Protein AF-A0A7S1TBG1-F1 (afdb_monomer_lite)

pLDDT: mean 79.97, std 15.37, range [26.17, 93.19]

Foldseek 3Di:
DPPDPCVVQWDAPDLFKTQHQADDVNPDGNPLSVVLVVQVVVCVVCCVPACPDDNVVSVVSNVSRIDTFWFWEAEPVRHGDWFKKWKAFADDQVPDPDPGDRGDDTDIDTPGDGHDPRMFIDGPDPQWDWPDPGRGDYIYTYGDPPDDPDPPPD

Secondary structure (DSSP, 8-state):
----TTGGG-EEEETTEEE-SEETTTTEE-HHHHHHHHHHHHHHHTTTTTTTTT-GGGGGGGGGGEEE-EEEEE-TTS-B---EEEEEEE---TT--SS--SEEEEEEEESSEEPPTTEEEEESSTTEEESSSS--EEEEEEE-TTPPPPP---

Structure (mmCIF, N/CA/C/O backbone):
data_AF-A0A7S1TBG1-F1
#
_entry.id   AF-A0A7S1TBG1-F1
#
loop_
_atom_site.group_PDB
_atom_site.id
_atom_site.type_symbol
_atom_site.label_atom_id
_atom_site.label_alt_id
_atom_site.label_comp_id
_atom_site.label_asym_id
_atom_site.label_entity_id
_atom_site.label_seq_id
_atom_site.pdbx_PDB_ins_code
_atom_site.Cartn_x
_atom_site.Cartn_y
_atom_site.Cartn_z
_atom_site.occupancy
_atom_site.B_iso_or_equiv
_atom_site.auth_seq_id
_atom_site.auth_comp_id
_atom_site.auth_asym_id
_atom_site.auth_atom_id
_atom_site.pdbx_PDB_model_num
ATOM 1 N N . VAL A 1 1 ? 14.443 8.533 20.717 1.00 33.00 1 VAL A N 1
ATOM 2 C CA . VAL A 1 1 ? 13.766 7.239 21.032 1.00 33.00 1 VAL A CA 1
ATOM 3 C C . VAL A 1 1 ? 12.253 7.297 20.801 1.00 33.00 1 VAL A C 1
ATOM 5 O O . VAL A 1 1 ? 11.630 6.255 20.665 1.00 33.00 1 VAL A O 1
ATOM 8 N N . VAL A 1 2 ? 11.661 8.493 20.679 1.00 27.89 2 VAL A N 1
ATOM 9 C CA . VAL A 1 2 ? 10.312 8.712 20.129 1.00 27.89 2 VAL A CA 1
ATOM 10 C C . VAL A 1 2 ? 10.496 9.393 18.775 1.00 27.89 2 VAL A C 1
ATOM 12 O O . VAL A 1 2 ? 10.261 10.586 18.630 1.00 27.89 2 VAL A O 1
ATOM 15 N N . ASP A 1 3 ? 11.046 8.671 17.803 1.00 26.17 3 ASP A N 1
ATOM 16 C CA . ASP A 1 3 ? 11.381 9.263 16.511 1.00 26.17 3 ASP A CA 1
ATOM 17 C C . ASP A 1 3 ? 10.321 8.863 15.484 1.00 26.17 3 ASP A C 1
ATOM 19 O O . ASP A 1 3 ? 10.237 7.715 15.055 1.00 26.17 3 ASP A O 1
ATOM 23 N N . SER A 1 4 ? 9.524 9.866 15.109 1.00 29.17 4 SER A N 1
ATOM 24 C CA . SER A 1 4 ? 8.462 9.941 14.095 1.00 29.17 4 SER A CA 1
ATOM 25 C C . SER A 1 4 ? 7.028 9.514 14.505 1.00 29.17 4 SER A C 1
ATOM 27 O O . SER A 1 4 ? 6.738 8.325 14.648 1.00 29.17 4 SER A O 1
ATOM 29 N N . PRO A 1 5 ? 6.063 10.464 14.577 1.00 31.14 5 PRO A N 1
ATOM 30 C CA . PRO A 1 5 ? 4.640 10.169 14.821 1.00 31.14 5 PRO A CA 1
ATOM 31 C C . PRO A 1 5 ? 3.977 9.356 13.690 1.00 31.14 5 PRO A C 1
ATOM 33 O O . PRO A 1 5 ? 2.848 8.894 13.827 1.00 31.14 5 PRO A O 1
ATOM 36 N N . LEU A 1 6 ? 4.684 9.136 12.577 1.00 37.25 6 LEU A N 1
ATOM 37 C CA . LEU A 1 6 ? 4.202 8.384 11.419 1.00 37.25 6 LEU A CA 1
ATOM 38 C C . LEU A 1 6 ? 4.359 6.862 11.553 1.00 37.25 6 LEU A C 1
ATOM 40 O O . LEU A 1 6 ? 3.710 6.137 10.801 1.00 37.25 6 LEU A O 1
ATOM 44 N N . ILE A 1 7 ? 5.155 6.348 12.500 1.00 37.53 7 ILE A N 1
ATOM 45 C CA . ILE A 1 7 ? 5.316 4.890 12.690 1.00 37.53 7 ILE A CA 1
ATOM 46 C C . ILE A 1 7 ? 4.010 4.238 13.169 1.00 37.53 7 ILE A C 1
ATOM 48 O O . ILE A 1 7 ? 3.718 3.104 12.804 1.00 37.53 7 ILE A O 1
ATOM 52 N N . ILE A 1 8 ? 3.167 4.981 13.892 1.00 38.12 8 ILE A N 1
ATOM 53 C CA . ILE A 1 8 ? 1.871 4.488 14.386 1.00 38.12 8 ILE A CA 1
ATOM 54 C C . ILE A 1 8 ? 0.864 4.281 13.235 1.00 38.12 8 ILE A C 1
ATOM 56 O O . ILE A 1 8 ? -0.081 3.512 13.373 1.00 38.12 8 ILE A O 1
ATOM 60 N N . SER A 1 9 ? 1.075 4.914 12.072 1.00 41.00 9 SER A N 1
ATOM 61 C CA . SER A 1 9 ? 0.110 4.873 10.961 1.00 41.00 9 SER A CA 1
ATOM 62 C C . SER A 1 9 ? 0.047 3.549 10.196 1.00 41.00 9 SER A C 1
ATOM 64 O O . SER A 1 9 ? -0.895 3.360 9.435 1.00 41.00 9 SER A O 1
ATOM 66 N N . SER A 1 10 ? 1.022 2.649 10.363 1.00 51.44 10 SER A N 1
ATOM 67 C CA . SER A 1 10 ? 1.047 1.367 9.652 1.00 51.44 10 SER A CA 1
ATOM 68 C C . SER A 1 10 ? 1.338 0.214 10.609 1.00 51.44 10 SER A C 1
ATOM 70 O O . SER A 1 10 ? 2.461 -0.291 10.671 1.00 51.44 10 SER A O 1
ATOM 72 N N . LEU A 1 11 ? 0.326 -0.194 11.373 1.00 53.22 11 LEU A N 1
ATOM 73 C CA . LEU A 1 11 ? 0.384 -1.409 12.181 1.00 53.22 11 LEU A CA 1
ATOM 74 C C . LEU A 1 11 ? 0.097 -2.615 11.264 1.00 53.22 11 LEU A C 1
ATOM 76 O O . LEU A 1 11 ? -1.000 -2.724 10.713 1.00 53.22 11 LEU A O 1
ATOM 80 N N . SER A 1 12 ? 1.062 -3.520 11.071 1.00 54.56 12 SER A N 1
ATOM 81 C CA . SER A 1 12 ? 0.802 -4.804 10.398 1.00 54.56 12 SER A CA 1
ATOM 82 C C . SER A 1 12 ? 0.167 -5.777 11.387 1.00 54.56 12 SER A C 1
ATOM 84 O O . SER A 1 12 ? 0.781 -6.142 12.385 1.00 54.56 12 SER A O 1
ATOM 86 N N . PHE A 1 13 ? -1.073 -6.178 11.115 1.00 46.31 13 PHE A N 1
ATOM 87 C CA . PHE A 1 13 ? -1.855 -7.092 11.958 1.00 46.31 13 PHE A CA 1
ATOM 88 C C . PHE A 1 13 ? -1.498 -8.563 11.706 1.00 46.31 13 PHE A C 1
ATOM 90 O O . PHE A 1 13 ? -1.550 -9.403 12.594 1.00 46.31 13 PHE A O 1
ATOM 97 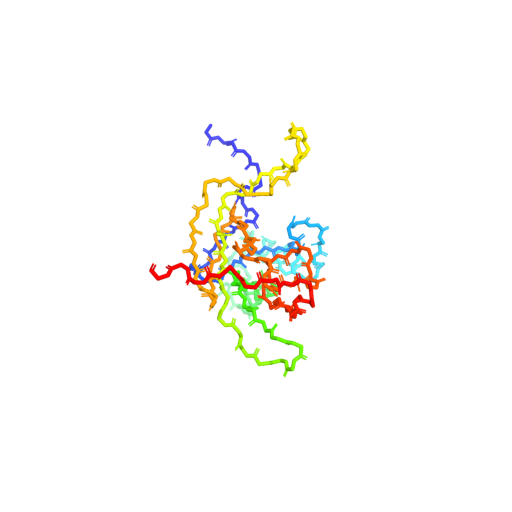N N . SER A 1 14 ? -1.084 -8.850 10.476 1.00 53.62 14 SER A N 1
ATOM 98 C CA . SER A 1 14 ? -0.450 -10.082 10.022 1.00 53.62 14 SER A CA 1
ATOM 99 C C . SER A 1 14 ? 0.632 -9.647 9.035 1.00 53.62 14 SER A C 1
ATOM 101 O O . SER A 1 14 ? 0.474 -8.602 8.405 1.00 53.62 14 SER A O 1
ATOM 103 N N . GLY A 1 15 ? 1.727 -10.391 8.863 1.00 61.78 15 GLY A N 1
ATOM 104 C CA . GLY A 1 15 ? 2.797 -10.006 7.922 1.00 61.78 15 GLY A CA 1
ATOM 105 C C . GLY A 1 15 ? 2.307 -9.726 6.487 1.00 61.78 15 GLY A C 1
ATOM 106 O O . GLY A 1 15 ? 2.998 -9.068 5.722 1.00 61.78 15 GLY A O 1
ATOM 107 N N . LEU A 1 16 ? 1.092 -10.177 6.154 1.00 64.75 16 LEU A N 1
ATOM 108 C CA . LEU A 1 16 ? 0.405 -9.996 4.873 1.00 64.75 16 LEU A CA 1
ATOM 109 C C . LEU A 1 16 ? -0.482 -8.740 4.784 1.00 64.75 16 LEU A C 1
ATOM 111 O O . LEU A 1 16 ? -0.815 -8.295 3.685 1.00 64.75 16 LEU A O 1
ATOM 115 N N . VAL A 1 17 ? -0.933 -8.205 5.921 1.00 78.44 17 VAL A N 1
ATOM 116 C CA . VAL A 1 17 ? -2.059 -7.267 5.985 1.00 78.44 17 VAL A CA 1
ATOM 117 C C . VAL A 1 17 ? -1.749 -6.088 6.903 1.00 78.44 17 VAL A C 1
ATOM 119 O O . VAL A 1 17 ? -1.411 -6.259 8.077 1.00 78.44 17 VAL A O 1
ATOM 122 N N . THR A 1 18 ? -1.919 -4.879 6.371 1.00 78.94 18 THR A N 1
ATOM 123 C CA . THR A 1 18 ? -1.579 -3.624 7.046 1.00 78.94 18 THR A CA 1
ATOM 124 C C . THR A 1 18 ? -2.826 -2.788 7.324 1.00 78.94 18 THR A C 1
ATOM 126 O O . THR A 1 18 ? -3.706 -2.679 6.468 1.00 78.94 18 THR A O 1
ATOM 129 N N . PHE A 1 19 ? -2.869 -2.158 8.500 1.00 79.56 19 PHE A N 1
ATOM 130 C CA . PHE A 1 19 ? -3.795 -1.071 8.810 1.00 79.56 19 PHE A CA 1
ATOM 131 C C . PHE A 1 19 ? -3.214 0.251 8.362 1.00 79.56 19 PHE A C 1
ATOM 133 O O . PHE A 1 19 ? -2.233 0.702 8.946 1.00 79.56 19 PHE A O 1
ATOM 140 N N . ASP A 1 20 ? -3.792 0.860 7.334 1.00 82.44 20 ASP A N 1
ATOM 141 C CA . ASP A 1 20 ? -3.313 2.146 6.836 1.00 82.44 20 ASP A CA 1
ATOM 142 C C . ASP A 1 20 ? -4.438 2.842 6.044 1.00 82.44 20 ASP A C 1
ATOM 144 O O . ASP A 1 20 ? -4.918 2.281 5.054 1.00 82.44 20 ASP A O 1
ATOM 148 N N . PRO A 1 21 ? -4.900 4.034 6.477 1.00 85.00 21 PRO A N 1
ATOM 149 C CA . PRO A 1 21 ? -5.970 4.766 5.805 1.00 85.00 21 PRO A CA 1
ATOM 150 C C . PRO A 1 21 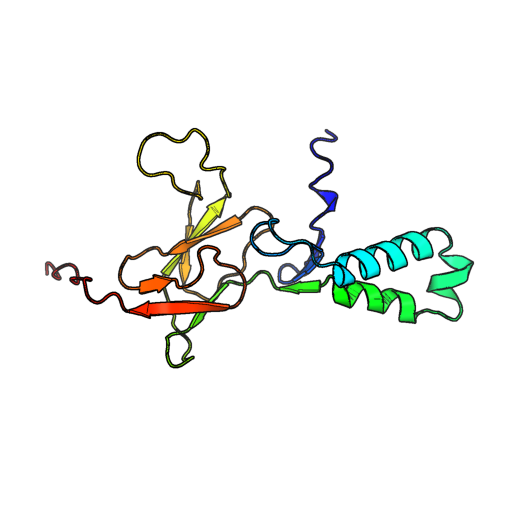? -5.501 5.458 4.519 1.00 85.00 21 PRO A C 1
ATOM 152 O O . PRO A 1 21 ? -6.319 6.058 3.825 1.00 85.00 21 PRO A O 1
ATOM 155 N N . PHE A 1 22 ? -4.208 5.405 4.195 1.00 83.50 22 PHE A N 1
ATOM 156 C CA . PHE A 1 22 ? -3.659 5.993 2.986 1.00 83.50 22 PHE A CA 1
ATOM 157 C C . PHE A 1 22 ? -3.420 4.962 1.877 1.00 83.50 22 PHE A C 1
ATOM 159 O O . PHE A 1 22 ? -3.082 3.798 2.110 1.00 83.50 22 PHE A O 1
ATOM 166 N N . HIS A 1 23 ? -3.558 5.423 0.641 1.00 80.62 23 HIS A N 1
ATOM 167 C CA . HIS A 1 23 ? -3.398 4.666 -0.591 1.00 80.62 23 HIS A CA 1
ATOM 168 C C . HIS A 1 23 ? -2.390 5.350 -1.525 1.00 80.62 23 HIS A C 1
ATOM 170 O O . HIS A 1 23 ? -2.161 6.557 -1.410 1.00 80.62 23 HIS A O 1
ATOM 176 N N . SER A 1 24 ? -1.794 4.571 -2.433 1.00 76.56 24 SER A N 1
ATOM 177 C CA . SER A 1 24 ? -0.831 5.034 -3.437 1.00 76.56 24 SER A CA 1
ATOM 178 C C . SER A 1 24 ? 0.334 5.791 -2.807 1.00 76.56 24 SER A C 1
ATOM 180 O O . SER A 1 24 ? 0.428 7.010 -2.934 1.00 76.56 24 SER A O 1
ATOM 182 N N . ASP A 1 25 ? 1.208 5.089 -2.081 1.00 72.56 25 ASP A N 1
ATOM 183 C CA . ASP A 1 25 ? 2.417 5.705 -1.520 1.00 72.56 25 ASP A CA 1
ATOM 184 C C . ASP A 1 25 ? 2.129 6.916 -0.604 1.00 72.56 25 ASP A C 1
ATOM 186 O O . ASP A 1 25 ? 2.878 7.891 -0.533 1.00 72.56 25 ASP A O 1
ATOM 190 N N . ARG A 1 26 ? 1.015 6.836 0.134 1.00 75.94 26 ARG A N 1
ATOM 191 C CA . ARG A 1 26 ? 0.493 7.880 1.032 1.00 75.94 26 ARG A CA 1
ATOM 192 C C . ARG A 1 26 ? -0.025 9.147 0.343 1.00 75.94 26 ARG A C 1
ATOM 194 O O . ARG A 1 26 ? -0.285 10.137 1.023 1.00 75.94 26 ARG A O 1
ATOM 201 N N . PHE A 1 27 ? -0.218 9.114 -0.973 1.00 79.94 27 PHE A N 1
ATOM 202 C CA . PHE A 1 27 ? -0.731 10.252 -1.730 1.00 79.94 27 PHE A CA 1
ATOM 203 C C . PHE A 1 27 ? -2.236 10.468 -1.524 1.00 79.94 27 PHE A C 1
ATOM 205 O O . PHE A 1 27 ? -2.689 11.603 -1.384 1.00 79.94 27 PHE A O 1
ATOM 212 N N . LEU A 1 28 ? -3.019 9.386 -1.476 1.00 84.81 28 LEU A N 1
ATOM 213 C CA . LEU A 1 28 ? -4.479 9.445 -1.398 1.00 84.81 28 LEU A CA 1
ATOM 214 C C . LEU A 1 28 ? -4.972 9.029 -0.012 1.00 84.81 28 LEU A C 1
ATOM 216 O O . LEU A 1 28 ? -4.618 7.966 0.488 1.00 84.81 28 LEU A O 1
ATOM 220 N N . LEU A 1 29 ? -5.827 9.843 0.607 1.00 85.62 29 LEU A N 1
ATOM 221 C CA . LEU A 1 29 ? -6.479 9.507 1.873 1.00 85.62 29 LEU A CA 1
ATOM 222 C C . LEU A 1 29 ? -7.820 8.812 1.606 1.00 85.62 29 LEU A C 1
ATOM 224 O O . LEU A 1 29 ? -8.690 9.366 0.936 1.00 85.62 29 LEU A O 1
ATOM 228 N N . ASN A 1 30 ? -8.025 7.637 2.195 1.00 87.31 30 ASN A N 1
ATOM 229 C CA . ASN A 1 30 ? -9.305 6.946 2.168 1.00 87.31 30 ASN A CA 1
ATOM 230 C C . ASN A 1 30 ? -10.163 7.344 3.387 1.00 87.31 30 ASN A C 1
ATOM 232 O O . ASN A 1 30 ? -9.924 6.902 4.514 1.00 87.31 30 ASN A O 1
ATOM 236 N N . LEU A 1 31 ? -11.182 8.178 3.161 1.00 90.19 31 LEU A N 1
ATOM 237 C CA . LEU A 1 31 ? -12.068 8.705 4.208 1.00 90.19 31 LEU A CA 1
ATOM 238 C C . LEU A 1 31 ? -12.793 7.615 5.029 1.00 90.19 31 LEU A C 1
ATOM 240 O O . LEU A 1 31 ? -12.772 7.712 6.258 1.00 90.19 31 LEU A O 1
ATOM 244 N N . PRO A 1 32 ? -13.419 6.577 4.435 1.00 89.31 32 PRO A N 1
ATOM 245 C CA . PRO A 1 32 ? -14.066 5.513 5.208 1.00 89.31 32 PRO A CA 1
ATOM 246 C C . PRO A 1 32 ? -13.085 4.690 6.055 1.00 89.31 32 PRO A C 1
ATOM 248 O O . PRO A 1 32 ? -13.426 4.328 7.180 1.00 89.31 32 PRO A O 1
ATOM 251 N N . ALA A 1 33 ? -11.862 4.443 5.574 1.00 90.19 33 ALA A N 1
ATOM 252 C CA . ALA A 1 33 ? -10.835 3.755 6.362 1.00 90.19 33 ALA A CA 1
ATOM 253 C C . ALA A 1 33 ? -10.413 4.588 7.584 1.00 90.19 33 ALA A C 1
ATOM 255 O O . ALA A 1 33 ? -10.312 4.065 8.694 1.00 90.19 33 ALA A O 1
ATOM 256 N N . LEU A 1 34 ? -10.232 5.901 7.395 1.00 90.19 34 LEU A N 1
ATOM 257 C CA . LEU A 1 34 ? -9.941 6.831 8.485 1.00 90.19 34 LEU A CA 1
ATOM 258 C C . LEU A 1 34 ? -11.093 6.895 9.498 1.00 90.19 34 LEU A C 1
ATOM 260 O O . LEU A 1 34 ? -10.862 6.812 10.702 1.00 90.19 34 LEU A O 1
ATOM 264 N N . SER A 1 35 ? -12.332 7.015 9.014 1.00 90.69 35 SER A N 1
ATOM 265 C CA . SER A 1 35 ? -13.529 7.038 9.857 1.00 90.69 35 SER A CA 1
ATOM 266 C C . SER A 1 35 ? -13.648 5.765 10.698 1.00 90.69 35 SER A C 1
ATOM 268 O O . SER A 1 35 ? -13.858 5.859 11.906 1.00 90.69 35 SER A O 1
ATOM 270 N N . GLY A 1 36 ? -13.433 4.588 10.098 1.00 90.50 36 GLY A N 1
ATOM 271 C CA . GLY A 1 36 ? -13.459 3.312 10.813 1.00 90.50 36 GLY A CA 1
ATOM 272 C C . GLY A 1 36 ? -12.414 3.235 11.927 1.00 90.50 36 GLY A C 1
ATOM 273 O O . GLY A 1 36 ? -12.730 2.820 13.043 1.00 90.50 36 GLY A O 1
ATOM 274 N N . LEU A 1 37 ? -11.195 3.717 11.667 1.00 89.12 37 LEU A N 1
ATOM 275 C CA . LEU A 1 37 ? -10.132 3.767 12.672 1.00 89.12 37 LEU A CA 1
ATOM 276 C C . LEU A 1 37 ? -10.472 4.727 13.827 1.00 89.12 37 LEU A C 1
ATOM 278 O O . LEU A 1 37 ? -10.285 4.376 14.992 1.00 89.12 37 LEU A O 1
ATOM 282 N N . LEU A 1 38 ? -11.022 5.909 13.524 1.00 89.56 38 LEU A N 1
ATOM 283 C CA . LEU A 1 38 ? -11.437 6.893 14.531 1.00 89.56 38 LEU A CA 1
ATOM 284 C C . LEU A 1 38 ? -12.566 6.370 15.426 1.00 89.56 38 LEU A C 1
ATOM 286 O O . LEU A 1 38 ? -12.515 6.554 16.641 1.00 89.56 38 LEU A O 1
ATOM 290 N N . VAL A 1 39 ? -13.559 5.686 14.852 1.00 90.19 39 VAL A N 1
ATOM 291 C CA . VAL A 1 39 ? -14.666 5.084 15.614 1.00 90.19 39 VAL A CA 1
ATOM 292 C C . VAL A 1 39 ? -14.140 4.059 16.620 1.00 90.19 39 VAL A C 1
ATOM 294 O O . VAL A 1 39 ? -14.546 4.078 17.782 1.00 90.19 39 VAL A O 1
ATOM 297 N N . VAL A 1 40 ? -13.195 3.208 16.210 1.00 89.12 40 VAL A N 1
ATOM 298 C CA . VAL A 1 40 ? -12.569 2.221 17.105 1.00 89.12 40 VAL A CA 1
ATOM 299 C C . VAL A 1 40 ? -11.740 2.904 18.196 1.00 89.12 40 VAL A C 1
ATOM 301 O O . VAL A 1 40 ? -11.825 2.503 19.355 1.00 89.12 40 VAL A O 1
ATOM 304 N N . MET A 1 41 ? -10.990 3.963 17.869 1.00 88.06 41 MET A N 1
ATOM 305 C CA . MET A 1 41 ? -10.218 4.726 18.859 1.00 88.06 41 MET A CA 1
ATOM 306 C C . MET A 1 41 ? -11.109 5.407 19.905 1.00 88.06 41 MET A C 1
ATOM 308 O O . MET A 1 41 ? -10.809 5.347 21.095 1.00 88.06 41 MET A O 1
ATOM 312 N N . ILE A 1 42 ? -12.222 6.016 19.487 1.00 89.19 42 ILE A N 1
ATOM 313 C CA . ILE A 1 42 ? -13.173 6.657 20.406 1.00 89.19 42 ILE A CA 1
ATOM 314 C C . ILE A 1 42 ? -13.866 5.603 21.277 1.00 89.19 42 ILE A C 1
ATOM 316 O O . ILE A 1 42 ? -14.018 5.801 22.480 1.00 89.19 42 ILE A O 1
ATOM 320 N N . ALA A 1 43 ? -14.234 4.456 20.703 1.00 87.44 43 ALA A N 1
ATOM 321 C CA . ALA A 1 43 ? -14.810 3.350 21.463 1.00 87.44 43 ALA A CA 1
ATOM 322 C C . ALA A 1 43 ? -13.826 2.758 22.486 1.00 87.44 43 ALA A C 1
ATOM 324 O O . ALA A 1 43 ? -14.229 2.377 23.584 1.00 87.44 43 ALA A O 1
ATOM 325 N N . ALA A 1 44 ? -12.528 2.733 22.170 1.00 85.19 44 ALA A N 1
ATOM 326 C CA . ALA A 1 44 ? -11.494 2.234 23.072 1.00 85.19 44 ALA A CA 1
ATOM 327 C C . ALA A 1 44 ? -11.320 3.082 24.349 1.00 85.19 44 ALA A C 1
ATOM 329 O O . ALA A 1 44 ? -10.836 2.554 25.350 1.00 85.19 44 ALA A O 1
ATOM 330 N N . LEU A 1 45 ? -11.752 4.353 24.360 1.00 87.94 45 LEU A N 1
ATOM 331 C CA . LEU A 1 45 ? -11.718 5.205 25.560 1.00 87.94 45 LEU A CA 1
ATOM 332 C C . LEU A 1 45 ? -12.628 4.681 26.684 1.00 87.94 45 LEU A C 1
ATOM 334 O O . LEU A 1 45 ? -12.274 4.797 27.855 1.00 87.94 45 LEU A O 1
ATOM 338 N N . ASP A 1 46 ? -13.765 4.064 26.343 1.00 84.19 46 ASP A N 1
ATOM 339 C CA . ASP A 1 46 ? -14.638 3.370 27.299 1.00 84.19 46 ASP A CA 1
ATOM 340 C C . ASP A 1 46 ? -14.855 1.910 26.881 1.00 84.19 46 ASP A C 1
ATOM 342 O O . ASP A 1 46 ? -15.921 1.488 26.418 1.00 84.19 46 ASP A O 1
ATOM 346 N N . MET A 1 47 ? -13.804 1.113 27.072 1.00 79.50 47 MET A N 1
ATOM 347 C CA . MET A 1 47 ? -13.767 -0.301 26.692 1.00 79.50 47 MET A CA 1
ATOM 348 C C . MET A 1 47 ? -14.792 -1.160 27.459 1.00 79.50 47 MET A C 1
ATOM 350 O O . MET A 1 47 ? -15.306 -2.148 26.929 1.00 79.50 47 MET A O 1
ATOM 354 N N . LYS A 1 48 ? -15.115 -0.779 28.706 1.00 78.25 48 LYS A N 1
ATOM 355 C CA . LYS A 1 48 ? -16.074 -1.497 29.566 1.00 78.25 48 LYS A CA 1
ATOM 356 C C . LYS A 1 48 ? -17.520 -1.224 29.152 1.00 78.25 48 LYS A C 1
ATOM 358 O O . LYS A 1 48 ? -18.367 -2.107 29.284 1.00 78.25 48 LYS A O 1
ATOM 363 N N . GLY A 1 49 ? -17.815 -0.009 28.691 1.00 80.81 49 GLY A N 1
ATOM 364 C CA . GLY A 1 49 ? -19.144 0.391 28.237 1.00 80.81 49 GLY A CA 1
ATOM 365 C C . GLY A 1 49 ? -19.481 -0.067 26.819 1.00 80.81 49 GLY A C 1
ATOM 366 O O . GLY A 1 49 ? -20.622 -0.451 26.564 1.00 80.81 49 GLY A O 1
ATOM 367 N N . THR A 1 50 ? -18.499 -0.064 25.917 1.00 82.31 50 THR A N 1
ATOM 368 C CA . THR A 1 50 ? -18.724 -0.267 24.478 1.00 82.31 50 THR A CA 1
ATOM 369 C C . THR A 1 50 ? -18.332 -1.678 24.023 1.00 82.31 50 THR A C 1
ATOM 371 O O . THR A 1 50 ? -19.197 -2.524 23.782 1.00 82.31 50 THR A O 1
ATOM 374 N N . ILE A 1 51 ? -17.029 -1.960 23.950 1.00 79.12 51 ILE A N 1
ATOM 375 C CA . ILE A 1 51 ? -16.457 -3.153 23.312 1.00 79.12 51 ILE A CA 1
ATOM 376 C C . ILE A 1 51 ? -16.861 -4.440 24.037 1.00 79.12 51 ILE A C 1
ATOM 378 O O . ILE A 1 51 ? -17.147 -5.435 23.376 1.00 79.12 51 ILE A O 1
ATOM 382 N N . LEU A 1 52 ? -16.933 -4.437 25.373 1.00 79.19 52 LEU A N 1
ATOM 383 C CA . LEU A 1 52 ? -17.176 -5.651 26.166 1.00 79.19 52 LEU A CA 1
ATOM 384 C C . LEU A 1 52 ? -18.656 -5.907 26.519 1.00 79.19 52 LEU A C 1
ATOM 386 O O . LEU A 1 52 ? -18.961 -6.947 27.094 1.00 79.19 52 LEU A O 1
ATOM 390 N N . LYS A 1 53 ? -19.582 -4.991 26.190 1.00 79.50 53 LYS A N 1
ATOM 391 C CA . LYS A 1 53 ? -21.013 -5.108 26.551 1.00 79.50 53 LYS A CA 1
ATOM 392 C C . LYS A 1 53 ? -21.897 -5.653 25.430 1.00 79.50 53 LYS A C 1
ATOM 394 O O . LYS A 1 53 ? -22.121 -6.849 25.368 1.00 79.50 53 LYS A O 1
ATOM 399 N N . LYS A 1 54 ? -22.496 -4.770 24.623 1.00 74.75 54 LYS A N 1
ATOM 400 C CA . LYS A 1 54 ? -23.526 -5.115 23.619 1.00 74.75 54 LYS A CA 1
ATOM 401 C C . LYS A 1 54 ? -23.105 -4.759 22.196 1.00 74.75 54 LYS A C 1
ATOM 403 O O . LYS A 1 54 ? -23.686 -5.259 21.241 1.00 74.75 54 LYS A O 1
ATOM 408 N N . THR A 1 55 ? -22.100 -3.901 22.048 1.00 82.81 55 THR A N 1
ATOM 409 C CA . THR A 1 55 ? -21.653 -3.371 20.758 1.00 82.81 55 THR A CA 1
ATOM 410 C C . THR A 1 55 ? -20.290 -3.939 20.373 1.00 82.81 55 THR A C 1
ATOM 412 O O . THR A 1 55 ? -19.358 -3.199 20.077 1.00 82.81 55 THR A O 1
ATOM 415 N N . HIS A 1 56 ? -20.158 -5.268 20.375 1.00 83.56 56 HIS A N 1
ATOM 416 C CA . HIS A 1 56 ? -18.919 -5.948 19.963 1.00 83.56 56 HIS A CA 1
ATOM 417 C C . HIS A 1 56 ? -18.591 -5.716 18.482 1.00 83.56 56 HIS A C 1
ATOM 419 O O . HIS A 1 56 ? -17.429 -5.710 18.083 1.00 83.56 56 HIS A O 1
ATOM 425 N N . PHE A 1 57 ? -19.621 -5.477 17.665 1.00 86.31 57 PHE A N 1
ATOM 426 C CA . PHE A 1 57 ? -19.484 -5.250 16.231 1.00 86.31 57 PHE A CA 1
ATOM 427 C C . PHE A 1 57 ? -18.734 -3.960 15.882 1.00 86.31 57 PHE A C 1
ATOM 42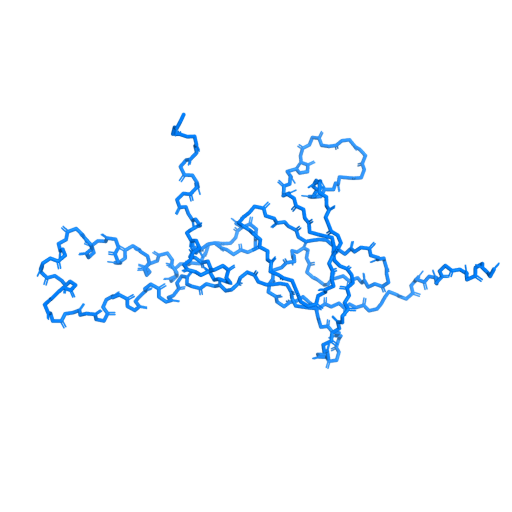9 O O . PHE A 1 57 ? -18.286 -3.823 14.747 1.00 86.31 57 PHE A O 1
ATOM 436 N N . LEU A 1 58 ? -18.537 -3.040 16.838 1.00 86.06 58 LEU A N 1
ATOM 437 C CA . LEU A 1 58 ? -17.721 -1.849 16.600 1.00 86.06 58 LEU A CA 1
ATOM 438 C C . LEU A 1 58 ? -16.280 -2.197 16.200 1.00 86.06 58 LEU A C 1
ATOM 440 O O . LEU A 1 58 ? -15.659 -1.445 15.456 1.00 86.06 58 LEU A O 1
ATOM 444 N N . LEU A 1 59 ? -15.759 -3.349 16.635 1.00 85.81 59 LEU A N 1
ATOM 445 C CA . LEU A 1 59 ? -14.432 -3.811 16.228 1.00 85.81 59 LEU A CA 1
ATOM 446 C C . LEU A 1 59 ? -14.359 -4.149 14.732 1.00 85.81 59 LEU A C 1
ATOM 448 O O . LEU A 1 59 ? -13.282 -4.060 14.154 1.00 85.81 59 LEU A O 1
ATOM 452 N N . PHE A 1 60 ? -15.477 -4.468 14.069 1.00 88.44 60 PHE A N 1
ATOM 453 C CA . PHE A 1 60 ? -15.476 -4.735 12.627 1.00 88.44 60 PHE A CA 1
ATOM 454 C C . PHE A 1 60 ? -15.279 -3.477 11.779 1.00 88.44 60 PHE A C 1
ATOM 456 O O . PHE A 1 60 ? -14.876 -3.600 10.627 1.00 88.44 60 PHE A O 1
ATOM 463 N N . TYR A 1 61 ? -15.453 -2.270 12.331 1.00 89.06 61 TYR A N 1
ATOM 464 C CA . TYR A 1 61 ? -15.075 -1.041 11.618 1.00 89.06 61 TYR A CA 1
ATOM 465 C C . TYR A 1 61 ? -13.573 -0.964 11.336 1.00 89.06 61 TYR A C 1
ATOM 467 O O . TYR A 1 61 ? -13.160 -0.294 10.390 1.00 89.06 61 TYR A O 1
ATOM 475 N N . LEU A 1 62 ? -12.763 -1.713 12.089 1.00 85.44 62 LEU A N 1
ATOM 476 C CA . LEU A 1 62 ? -11.343 -1.876 11.824 1.00 85.44 62 LEU A CA 1
ATOM 477 C C . LEU A 1 62 ? -11.093 -2.537 10.454 1.00 85.44 62 LEU A C 1
ATOM 479 O O . LEU A 1 62 ? -10.122 -2.189 9.786 1.00 85.44 62 LEU A O 1
ATOM 483 N N . ALA A 1 63 ? -12.004 -3.403 9.981 1.00 87.44 63 ALA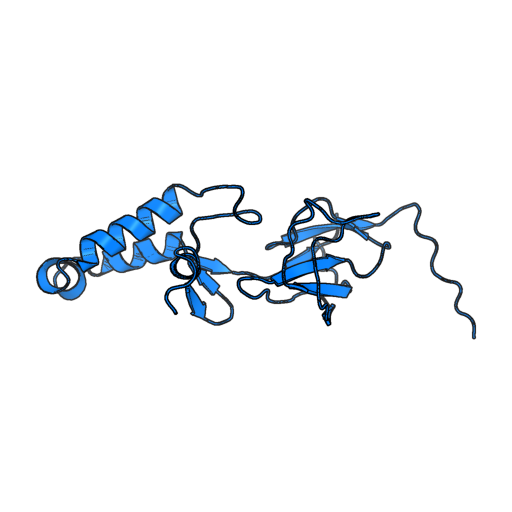 A N 1
ATOM 484 C CA . ALA A 1 63 ? -11.913 -4.070 8.678 1.00 87.44 63 ALA A CA 1
ATOM 485 C C . ALA A 1 63 ? -11.852 -3.088 7.493 1.00 87.44 63 ALA A C 1
ATOM 487 O O . ALA A 1 63 ? -11.256 -3.405 6.470 1.00 87.44 63 ALA A O 1
ATOM 488 N N . LEU A 1 64 ? -12.401 -1.876 7.637 1.00 86.94 64 LEU A N 1
ATOM 489 C CA . LEU A 1 64 ? -12.375 -0.846 6.589 1.00 86.94 64 LEU A CA 1
ATOM 490 C C . LEU A 1 64 ? -10.967 -0.298 6.314 1.00 86.94 64 LEU A C 1
ATOM 492 O O . LEU A 1 64 ? -10.716 0.231 5.235 1.00 86.94 64 LEU A O 1
ATOM 496 N N . ALA A 1 65 ? -10.058 -0.406 7.285 1.00 86.31 65 ALA A N 1
ATOM 497 C CA . ALA A 1 65 ? -8.672 0.048 7.172 1.00 86.31 65 ALA A CA 1
ATOM 498 C C . ALA A 1 65 ? -7.688 -1.088 6.836 1.00 86.31 65 ALA A C 1
ATOM 500 O O . ALA A 1 65 ? -6.492 -0.837 6.682 1.00 86.31 65 ALA A O 1
ATOM 501 N N . VAL A 1 66 ? -8.180 -2.329 6.739 1.00 86.94 66 VAL A N 1
ATOM 502 C CA . VAL A 1 66 ? -7.400 -3.527 6.412 1.00 86.94 66 VAL A CA 1
ATOM 503 C C . VAL A 1 66 ? -7.120 -3.548 4.912 1.00 86.94 66 VAL A C 1
ATOM 505 O O . VAL A 1 66 ? -8.049 -3.681 4.117 1.00 86.94 66 VAL A O 1
ATOM 508 N N . LYS A 1 67 ? -5.846 -3.492 4.509 1.00 82.44 67 LYS A N 1
ATOM 509 C CA . LYS A 1 67 ? -5.445 -3.726 3.112 1.00 82.44 67 LYS A CA 1
ATOM 510 C C . LYS A 1 67 ? -4.228 -4.648 2.994 1.00 82.44 67 LYS A C 1
ATOM 512 O O . LYS A 1 67 ? -3.287 -4.516 3.783 1.00 82.44 67 LYS A O 1
ATOM 517 N N . PRO A 1 68 ? -4.209 -5.577 2.020 1.00 84.44 68 PRO A N 1
ATOM 518 C CA . PRO A 1 68 ? -3.024 -6.377 1.737 1.00 84.44 68 PRO A CA 1
ATOM 519 C C . PRO A 1 68 ? -1.962 -5.527 1.025 1.00 84.44 68 PRO A C 1
ATOM 521 O O . PRO A 1 68 ? -2.269 -4.821 0.065 1.00 84.44 68 PRO A O 1
ATOM 524 N N . ARG A 1 69 ? -0.703 -5.611 1.469 1.00 81.25 69 ARG A N 1
ATOM 525 C CA . ARG A 1 69 ? 0.452 -5.024 0.763 1.00 81.25 69 ARG A CA 1
ATOM 526 C C . ARG A 1 69 ? 1.185 -6.111 -0.020 1.00 81.25 69 ARG A C 1
ATOM 528 O O . ARG A 1 69 ? 2.259 -6.557 0.370 1.00 81.25 69 ARG A O 1
ATOM 535 N N . MET A 1 70 ? 0.579 -6.558 -1.117 1.00 87.31 70 MET A N 1
ATOM 536 C CA . MET A 1 70 ? 1.239 -7.429 -2.094 1.00 87.31 70 MET A CA 1
ATOM 537 C C . MET A 1 70 ? 1.328 -6.725 -3.442 1.00 87.31 70 MET A C 1
ATOM 539 O O . MET A 1 70 ? 0.471 -5.902 -3.750 1.00 87.31 70 MET A O 1
ATOM 543 N N . VAL A 1 71 ? 2.329 -7.079 -4.239 1.00 89.44 71 VAL A N 1
ATOM 544 C CA . VAL A 1 71 ? 2.431 -6.708 -5.651 1.00 89.44 71 VAL A CA 1
ATOM 545 C C . VAL A 1 71 ? 2.165 -7.943 -6.487 1.00 89.44 71 VAL A C 1
ATOM 547 O O . VAL A 1 71 ? 2.864 -8.949 -6.364 1.00 89.44 71 VAL A O 1
ATOM 550 N N . TYR A 1 72 ? 1.151 -7.850 -7.333 1.00 91.19 72 TYR A N 1
ATOM 551 C CA . TYR A 1 72 ? 0.705 -8.892 -8.238 1.00 91.19 72 TYR A CA 1
ATOM 552 C C . TYR A 1 72 ? 0.671 -8.327 -9.655 1.00 91.19 72 TYR A C 1
ATOM 554 O O . TYR A 1 72 ? -0.033 -7.354 -9.913 1.00 91.19 72 TYR A O 1
ATOM 562 N N . CYS A 1 73 ? 1.449 -8.910 -10.561 1.00 91.88 73 CYS A N 1
ATOM 563 C CA . CYS A 1 73 ? 1.567 -8.427 -11.931 1.00 91.88 73 CYS A CA 1
ATOM 564 C C . CYS A 1 73 ? 0.624 -9.208 -12.851 1.00 91.88 73 CYS A C 1
ATOM 566 O O . CYS A 1 73 ? 0.608 -10.440 -12.824 1.00 91.88 73 CYS A O 1
ATOM 568 N N . VAL A 1 74 ? -0.134 -8.488 -13.674 1.00 93.19 74 VAL A N 1
ATOM 569 C CA . VAL A 1 74 ? -1.019 -9.058 -14.698 1.00 93.19 74 VAL A CA 1
ATOM 570 C C . VAL A 1 74 ? -0.708 -8.460 -16.060 1.00 93.19 74 VAL A C 1
ATOM 572 O O . VAL A 1 74 ? -0.274 -7.312 -16.144 1.00 93.19 74 VAL A O 1
ATOM 575 N N . ASP A 1 75 ? -0.930 -9.234 -17.115 1.00 91.38 75 ASP A N 1
ATOM 576 C CA . ASP A 1 75 ? -0.823 -8.755 -18.495 1.00 91.38 75 ASP A CA 1
ATOM 577 C C . ASP A 1 75 ? -2.094 -7.995 -18.933 1.00 91.38 75 ASP A C 1
ATOM 579 O O . ASP A 1 75 ? -3.095 -7.945 -18.211 1.00 91.38 75 ASP A O 1
ATOM 583 N N . GLU A 1 76 ? -2.093 -7.430 -20.142 1.00 88.94 76 GLU A N 1
ATOM 584 C CA . GLU A 1 76 ? -3.254 -6.738 -20.729 1.00 88.94 76 GLU A CA 1
ATOM 585 C C . GLU A 1 76 ? -4.489 -7.643 -20.871 1.00 88.94 76 GLU A C 1
ATOM 587 O O . GLU A 1 76 ? -5.621 -7.164 -20.802 1.00 88.94 76 GLU A O 1
ATOM 592 N N . ASN A 1 77 ? -4.276 -8.956 -21.001 1.00 89.88 77 ASN A N 1
ATOM 593 C CA . ASN A 1 77 ? -5.334 -9.969 -21.054 1.00 89.88 77 ASN A CA 1
ATOM 594 C C . ASN A 1 77 ? -5.784 -10.459 -19.662 1.00 89.88 77 ASN A C 1
ATOM 596 O O . ASN A 1 77 ? -6.522 -11.436 -19.569 1.00 89.88 77 ASN A O 1
ATOM 600 N N . LEU A 1 78 ? -5.344 -9.795 -18.583 1.00 87.38 78 LEU A N 1
ATOM 601 C CA . LEU A 1 78 ? -5.609 -10.146 -17.179 1.00 87.38 78 LEU A CA 1
ATOM 602 C C . LEU A 1 78 ? -5.061 -11.523 -16.758 1.00 87.38 78 LEU A C 1
ATOM 604 O O . LEU A 1 78 ? -5.457 -12.068 -15.726 1.00 87.38 78 LEU A O 1
ATOM 608 N N . GLU A 1 79 ? -4.113 -12.074 -17.514 1.00 91.19 79 GLU A N 1
ATOM 609 C CA . GLU A 1 79 ? -3.423 -13.304 -17.134 1.00 91.19 79 GLU A CA 1
ATOM 610 C C . GLU A 1 79 ? -2.299 -13.014 -16.123 1.00 91.19 79 GLU A C 1
ATOM 612 O O . GLU A 1 79 ? -1.620 -11.984 -16.226 1.00 91.19 79 GLU A O 1
ATOM 617 N N . PRO A 1 80 ? -2.091 -13.896 -15.127 1.00 89.75 80 PRO A N 1
ATOM 618 C CA . PRO A 1 80 ? -1.011 -13.753 -14.160 1.00 89.75 80 PRO A CA 1
ATOM 619 C C . PRO A 1 80 ? 0.351 -13.801 -14.839 1.00 89.75 80 PRO A C 1
ATOM 621 O O . PRO A 1 80 ? 0.672 -14.772 -15.522 1.00 89.75 80 PRO A O 1
ATOM 624 N N . LEU A 1 81 ? 1.189 -12.803 -14.566 1.00 89.50 81 LEU A N 1
ATOM 625 C CA . LEU A 1 81 ? 2.531 -12.734 -15.120 1.00 89.50 81 LEU A CA 1
ATOM 626 C C . LEU A 1 81 ? 3.582 -12.759 -14.004 1.00 89.50 81 LEU A C 1
ATOM 628 O O . LEU A 1 81 ? 3.604 -11.911 -13.107 1.00 89.50 81 LEU A O 1
ATOM 632 N N . ALA A 1 82 ? 4.478 -13.744 -14.065 1.00 88.94 82 ALA A N 1
ATOM 633 C CA . ALA A 1 82 ? 5.619 -13.851 -13.163 1.00 88.94 82 ALA A CA 1
ATOM 634 C C . ALA A 1 82 ? 6.768 -12.981 -13.693 1.00 88.94 82 ALA A C 1
ATOM 636 O O . ALA A 1 82 ? 7.534 -13.405 -14.557 1.00 88.94 82 ALA A O 1
ATOM 637 N N . VAL A 1 83 ? 6.876 -11.753 -13.185 1.00 90.31 83 VAL A N 1
ATOM 638 C CA . VAL A 1 83 ? 7.921 -10.795 -13.570 1.00 90.31 83 VAL A CA 1
ATOM 639 C C . VAL A 1 83 ? 8.902 -10.609 -12.425 1.00 90.31 83 VAL A C 1
ATOM 641 O O . VAL A 1 83 ? 8.555 -10.712 -11.246 1.00 90.31 83 VAL A O 1
ATOM 644 N N . THR A 1 84 ? 10.154 -10.331 -12.775 1.00 91.12 84 THR A N 1
ATOM 645 C CA . THR A 1 84 ? 11.186 -10.002 -11.796 1.00 91.12 84 THR A CA 1
ATOM 646 C C . THR A 1 84 ? 11.029 -8.555 -11.326 1.00 91.12 84 THR A C 1
ATOM 648 O O . THR A 1 84 ? 11.056 -7.599 -12.104 1.00 91.12 84 THR A O 1
ATOM 651 N N . VAL A 1 85 ? 10.853 -8.395 -10.019 1.00 91.62 85 VAL A N 1
ATOM 652 C CA . VAL A 1 85 ? 10.621 -7.122 -9.336 1.00 91.62 85 VAL A CA 1
ATOM 653 C C . VAL A 1 85 ? 11.745 -6.903 -8.328 1.00 91.62 85 VAL A C 1
ATOM 655 O O . VAL A 1 85 ? 12.128 -7.806 -7.586 1.00 91.62 85 VAL A O 1
ATOM 658 N N . ARG A 1 86 ? 12.291 -5.691 -8.297 1.00 91.94 86 ARG A N 1
ATOM 659 C CA . ARG A 1 86 ? 13.260 -5.235 -7.303 1.00 91.94 86 ARG A CA 1
ATOM 660 C C . ARG A 1 86 ? 12.512 -4.599 -6.145 1.00 91.94 86 ARG A C 1
ATOM 662 O O . ARG A 1 86 ? 11.842 -3.590 -6.336 1.00 91.94 86 ARG A O 1
ATOM 669 N N . VAL A 1 87 ? 12.652 -5.173 -4.958 1.00 90.81 87 VAL A N 1
ATOM 670 C CA . VAL A 1 87 ? 12.077 -4.645 -3.719 1.00 90.81 87 VAL A CA 1
ATOM 671 C C . VAL A 1 87 ? 13.194 -4.037 -2.888 1.00 90.81 87 VAL A C 1
ATOM 673 O O . VAL A 1 87 ? 14.226 -4.671 -2.684 1.00 90.81 87 VAL A O 1
ATOM 676 N N . GLY A 1 88 ? 13.016 -2.804 -2.428 1.00 90.12 88 GLY A N 1
ATOM 677 C CA . GLY A 1 88 ? 13.999 -2.124 -1.590 1.00 90.12 88 GLY A CA 1
ATOM 678 C C . GLY A 1 88 ? 13.377 -1.014 -0.760 1.00 90.12 88 GLY A C 1
ATOM 679 O O . GLY A 1 88 ? 12.199 -0.687 -0.901 1.00 90.12 88 GLY A O 1
ATOM 680 N N . THR A 1 89 ? 14.174 -0.414 0.11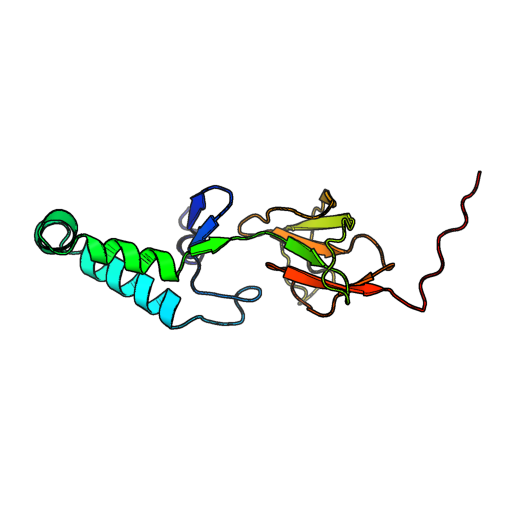3 1.00 88.50 89 THR A N 1
ATOM 681 C CA . THR A 1 89 ? 13.736 0.707 0.948 1.00 88.50 89 THR A CA 1
ATOM 682 C C . THR A 1 89 ? 13.381 1.922 0.098 1.00 88.50 89 THR A C 1
ATOM 684 O O . THR A 1 89 ? 14.174 2.351 -0.744 1.00 88.50 89 THR A O 1
ATOM 687 N N . ALA A 1 90 ? 12.201 2.488 0.351 1.00 84.06 90 ALA A N 1
ATOM 688 C CA . ALA A 1 90 ? 11.715 3.692 -0.306 1.00 84.06 90 ALA A CA 1
ATOM 689 C C . ALA A 1 90 ? 12.590 4.903 0.042 1.00 84.06 90 ALA A C 1
ATOM 691 O O . ALA A 1 90 ? 12.808 5.196 1.220 1.00 84.06 90 ALA A O 1
ATOM 692 N N . VAL A 1 91 ? 13.051 5.625 -0.977 1.00 82.81 91 VAL A N 1
ATOM 693 C CA . VAL A 1 91 ? 13.803 6.876 -0.829 1.00 82.81 91 VAL A CA 1
ATOM 694 C C . VAL A 1 91 ? 13.137 7.967 -1.652 1.00 82.81 91 VAL A C 1
ATOM 696 O O . VAL A 1 91 ? 12.609 7.712 -2.736 1.00 82.81 91 VAL A O 1
ATOM 699 N N . ASP A 1 92 ? 13.126 9.181 -1.107 1.00 79.69 92 ASP A N 1
ATOM 700 C CA . ASP A 1 92 ? 12.620 10.344 -1.823 1.00 79.69 92 ASP A CA 1
ATOM 701 C C . ASP A 1 92 ? 13.564 10.694 -2.984 1.00 79.69 92 ASP A C 1
ATOM 703 O O . ASP A 1 92 ? 14.793 10.667 -2.857 1.00 79.69 92 ASP A O 1
ATOM 707 N N . THR A 1 93 ? 12.987 10.969 -4.147 1.00 75.88 93 THR A N 1
ATOM 708 C CA . THR A 1 93 ? 13.736 11.275 -5.370 1.00 75.88 93 THR A CA 1
ATOM 709 C C . THR A 1 93 ? 14.194 12.730 -5.406 1.00 75.88 93 THR A C 1
ATOM 711 O O . THR A 1 93 ? 15.091 13.069 -6.184 1.00 75.88 93 THR A O 1
ATOM 714 N N . VAL A 1 94 ? 13.630 13.586 -4.547 1.00 74.69 94 VAL A N 1
ATOM 715 C CA . VAL A 1 94 ? 14.016 14.993 -4.416 1.00 74.69 94 VAL A CA 1
ATOM 716 C C . VAL A 1 94 ? 15.449 15.087 -3.878 1.00 74.69 94 VAL A C 1
ATOM 718 O O . VAL A 1 94 ? 15.724 14.769 -2.726 1.00 74.69 94 VAL A O 1
ATOM 721 N N . GLY A 1 95 ? 16.376 15.531 -4.731 1.00 76.38 95 GLY A N 1
ATOM 722 C CA . GLY A 1 95 ? 17.791 15.727 -4.385 1.00 76.38 95 GLY A CA 1
ATOM 723 C C . GLY A 1 95 ? 18.748 14.642 -4.888 1.00 76.38 95 GLY A C 1
ATOM 724 O O . GLY A 1 95 ? 19.953 14.759 -4.670 1.00 76.38 95 GLY A O 1
ATOM 725 N N . GLN A 1 96 ? 18.262 13.615 -5.591 1.00 80.75 96 GLN A N 1
ATOM 726 C CA . GLN A 1 96 ? 19.141 12.646 -6.250 1.00 80.75 96 GLN A CA 1
ATOM 727 C C . GLN A 1 96 ? 19.683 13.204 -7.576 1.00 80.75 96 GLN A C 1
ATOM 729 O O . GLN A 1 96 ? 18.929 13.711 -8.405 1.00 80.75 96 GLN A O 1
ATOM 734 N N . ALA A 1 97 ? 20.994 13.089 -7.796 1.00 76.12 97 ALA A N 1
ATOM 735 C CA . ALA A 1 97 ? 21.627 13.466 -9.059 1.00 76.12 97 ALA A CA 1
ATOM 736 C C . ALA A 1 97 ? 21.472 12.356 -10.118 1.00 76.12 97 ALA A C 1
ATOM 738 O O . ALA A 1 97 ? 21.611 11.172 -9.813 1.00 76.12 97 ALA A O 1
ATOM 739 N N . GLY A 1 98 ? 21.240 12.732 -11.379 1.00 83.94 98 GLY A N 1
ATOM 740 C CA . GLY A 1 98 ? 21.135 11.792 -12.502 1.00 83.94 98 GLY A CA 1
ATOM 741 C C . GLY A 1 98 ? 19.704 11.315 -12.768 1.00 83.94 98 GLY A C 1
ATOM 742 O O . GLY A 1 98 ? 18.780 12.124 -12.774 1.00 83.94 98 GLY A O 1
ATOM 743 N N . ARG A 1 99 ? 19.523 10.013 -13.042 1.00 77.25 99 ARG A N 1
ATOM 744 C CA . ARG A 1 99 ? 18.200 9.388 -13.225 1.00 77.25 99 ARG A CA 1
ATOM 745 C C . ARG A 1 99 ? 17.715 8.884 -11.859 1.00 77.25 99 ARG A C 1
ATOM 747 O O . ARG A 1 99 ? 18.171 7.818 -11.441 1.00 77.25 99 ARG A O 1
ATOM 754 N N . PRO A 1 100 ? 16.849 9.636 -11.157 1.00 75.94 100 PRO A N 1
ATOM 755 C CA . PRO A 1 100 ? 16.498 9.334 -9.777 1.00 75.94 100 PRO A CA 1
ATOM 756 C C . PRO A 1 100 ? 15.806 7.972 -9.682 1.00 75.94 100 PRO A C 1
ATOM 758 O O . PRO A 1 100 ? 14.944 7.641 -10.502 1.00 75.94 100 PRO A O 1
ATOM 761 N N . LYS A 1 101 ? 16.193 7.182 -8.680 1.00 81.81 101 LYS A N 1
ATOM 762 C CA . LYS A 1 101 ? 15.606 5.875 -8.370 1.00 81.81 101 LYS A CA 1
ATOM 763 C C . LYS A 1 101 ? 14.830 5.966 -7.065 1.00 81.81 101 LYS A C 1
ATOM 765 O O . LYS A 1 101 ? 15.294 6.570 -6.100 1.00 81.81 101 LYS A O 1
ATOM 770 N N . THR A 1 102 ? 13.640 5.369 -7.034 1.00 80.50 102 THR A N 1
ATOM 771 C CA . THR A 1 102 ? 12.759 5.461 -5.858 1.00 80.50 102 THR A CA 1
ATOM 772 C C . THR A 1 102 ? 13.136 4.462 -4.761 1.00 80.50 102 THR A C 1
ATOM 774 O O . THR A 1 102 ? 12.639 4.572 -3.639 1.00 80.50 102 THR A O 1
ATOM 777 N N . ILE A 1 103 ? 14.032 3.512 -5.063 1.00 85.31 103 ILE A N 1
ATOM 778 C CA . ILE A 1 103 ? 14.475 2.446 -4.155 1.00 85.31 103 ILE A CA 1
ATOM 779 C C . ILE A 1 103 ? 15.984 2.472 -3.893 1.00 85.31 103 ILE A C 1
ATOM 781 O O . ILE A 1 103 ? 16.789 2.754 -4.780 1.00 85.31 103 ILE A O 1
ATOM 785 N N . THR A 1 104 ? 16.372 2.092 -2.675 1.00 84.38 104 THR A N 1
ATOM 786 C CA . THR A 1 104 ? 17.764 1.810 -2.281 1.00 84.38 104 THR A CA 1
ATOM 787 C C . THR A 1 104 ? 17.867 0.446 -1.604 1.00 84.38 104 THR A C 1
ATOM 789 O O . THR A 1 104 ? 16.917 0.013 -0.953 1.00 84.38 104 THR A O 1
ATOM 792 N N . GLY A 1 105 ? 19.013 -0.233 -1.755 1.00 84.69 105 GLY A N 1
ATOM 793 C CA . GLY A 1 105 ? 19.259 -1.545 -1.137 1.00 84.69 105 GLY A CA 1
ATOM 794 C C . GLY A 1 105 ? 18.270 -2.612 -1.611 1.00 84.69 105 GLY A C 1
ATOM 795 O O . GLY A 1 105 ? 17.455 -3.088 -0.829 1.00 84.69 105 GLY A O 1
ATOM 796 N N . PHE A 1 106 ? 18.303 -2.943 -2.905 1.00 87.56 106 PHE A N 1
ATOM 797 C CA . PHE A 1 106 ? 17.293 -3.799 -3.523 1.00 87.56 106 PHE A CA 1
ATOM 798 C C . PHE A 1 106 ? 17.628 -5.296 -3.458 1.00 87.56 106 PHE A C 1
ATOM 800 O O . PHE A 1 106 ? 18.781 -5.703 -3.594 1.00 87.56 106 PHE A O 1
ATOM 807 N N . GLN A 1 107 ? 16.583 -6.110 -3.331 1.00 87.38 107 GLN A N 1
ATOM 808 C CA . GLN A 1 107 ? 16.565 -7.560 -3.519 1.00 87.38 107 GLN A CA 1
ATOM 809 C C . GLN A 1 107 ? 15.678 -7.878 -4.727 1.00 87.38 107 GLN A C 1
ATOM 811 O O . GLN A 1 107 ? 14.648 -7.233 -4.933 1.00 87.38 107 GLN A O 1
ATOM 816 N N . THR A 1 108 ? 16.072 -8.849 -5.551 1.00 91.00 108 THR A N 1
ATOM 817 C CA . THR A 1 108 ? 15.263 -9.246 -6.714 1.00 91.00 108 THR A CA 1
ATOM 818 C C . THR A 1 108 ? 14.378 -10.421 -6.333 1.00 91.00 108 THR A C 1
ATOM 820 O O . THR A 1 108 ? 14.873 -11.475 -5.943 1.00 91.00 108 THR A O 1
ATOM 823 N N . HIS A 1 109 ? 13.072 -10.239 -6.476 1.00 88.62 109 HIS A N 1
ATOM 824 C CA . HIS A 1 109 ? 12.053 -11.251 -6.239 1.00 88.62 109 HIS A CA 1
ATOM 825 C C . HIS A 1 109 ? 11.241 -11.486 -7.514 1.00 88.62 109 HIS A C 1
ATOM 827 O O . HIS A 1 109 ? 11.247 -10.670 -8.432 1.00 88.62 109 HIS A O 1
ATOM 833 N N . THR A 1 110 ? 10.537 -12.612 -7.580 1.00 90.12 110 THR A N 1
ATOM 834 C CA . THR A 1 110 ? 9.560 -12.878 -8.648 1.00 90.12 110 THR A CA 1
ATOM 835 C C . THR A 1 110 ? 8.166 -12.578 -8.109 1.00 90.12 110 THR A C 1
ATOM 837 O O . THR A 1 110 ? 7.869 -12.960 -6.977 1.00 90.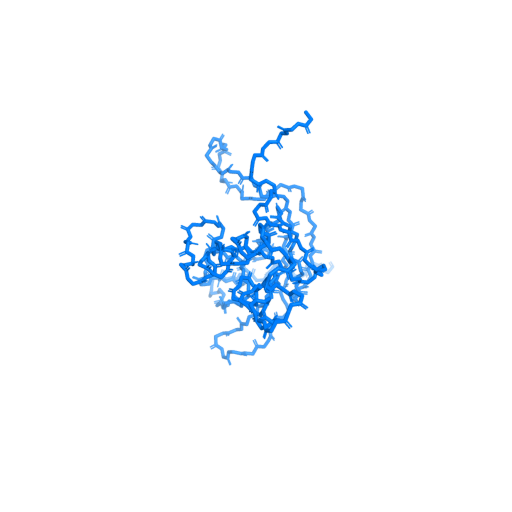12 110 THR A O 1
ATOM 840 N N . SER A 1 111 ? 7.323 -11.881 -8.875 1.00 88.44 111 SER A N 1
ATOM 841 C CA . SER A 1 111 ? 5.937 -11.611 -8.476 1.00 88.44 111 SER A CA 1
ATOM 842 C C . SER A 1 111 ? 5.123 -12.914 -8.377 1.00 88.44 111 SER A C 1
ATOM 844 O O . SER A 1 111 ? 5.280 -13.786 -9.234 1.00 88.44 111 SER A O 1
ATOM 846 N N . PRO A 1 112 ? 4.223 -13.059 -7.383 1.00 89.62 112 PRO A N 1
ATOM 847 C CA . PRO A 1 112 ? 3.817 -12.055 -6.398 1.00 89.62 112 PRO A CA 1
ATOM 848 C C . PRO A 1 112 ? 4.746 -11.931 -5.187 1.00 89.62 112 PRO A C 1
ATOM 850 O O . PRO A 1 112 ? 5.223 -12.923 -4.645 1.00 89.62 112 PRO A O 1
ATOM 853 N N . VAL A 1 113 ? 4.942 -10.696 -4.722 1.00 89.31 113 VAL A N 1
ATOM 854 C CA . VAL A 1 113 ? 5.790 -10.388 -3.559 1.00 89.31 113 VAL A CA 1
ATOM 855 C C . VAL A 1 113 ? 5.032 -9.549 -2.538 1.00 89.31 113 VAL A C 1
ATOM 857 O O . VAL A 1 113 ? 4.181 -8.731 -2.888 1.00 89.31 113 VAL A O 1
ATOM 860 N N . LEU A 1 114 ? 5.337 -9.762 -1.263 1.00 86.88 114 LEU A N 1
ATOM 861 C CA . LEU A 1 114 ? 4.811 -8.969 -0.159 1.00 86.88 114 LEU A CA 1
ATOM 862 C C . LEU A 1 114 ? 5.754 -7.805 0.108 1.00 86.88 114 LEU A C 1
ATOM 864 O O . LEU A 1 114 ? 6.962 -8.008 0.187 1.00 86.88 114 LEU A O 1
ATOM 868 N N . LEU A 1 115 ? 5.198 -6.608 0.261 1.00 85.38 115 LEU A N 1
ATOM 869 C CA . LEU A 1 115 ? 5.974 -5.414 0.572 1.00 85.38 115 LEU A CA 1
ATOM 870 C C . LEU A 1 115 ? 5.880 -5.081 2.057 1.00 85.38 115 LEU A C 1
ATOM 872 O O . LEU A 1 115 ? 4.788 -4.987 2.627 1.00 85.38 115 LEU A O 1
ATOM 876 N N . GLY A 1 116 ? 7.031 -4.827 2.671 1.00 82.06 116 GLY A N 1
ATOM 877 C CA . GLY A 1 116 ? 7.124 -4.261 4.007 1.00 82.06 116 GLY A CA 1
ATOM 878 C C . GLY A 1 116 ? 6.604 -2.819 4.099 1.00 82.06 116 GLY A C 1
ATOM 879 O O . GLY A 1 116 ? 6.298 -2.142 3.116 1.00 82.06 116 GLY A O 1
ATOM 880 N N . ALA A 1 117 ? 6.524 -2.297 5.327 1.00 75.44 117 ALA A N 1
ATOM 881 C CA . ALA A 1 117 ? 5.932 -0.982 5.601 1.00 75.44 117 ALA A CA 1
ATOM 882 C C . ALA A 1 117 ? 6.646 0.204 4.908 1.00 75.44 117 ALA A C 1
ATOM 884 O O . ALA A 1 117 ? 6.009 1.222 4.618 1.00 75.44 117 ALA A O 1
ATOM 885 N N . LYS A 1 118 ? 7.957 0.076 4.668 1.00 79.75 118 LYS A N 1
ATOM 886 C CA . LYS A 1 118 ? 8.840 1.097 4.073 1.00 79.75 118 LYS A CA 1
ATOM 887 C C . LYS A 1 118 ? 9.508 0.620 2.780 1.00 79.75 118 LYS A C 1
ATOM 889 O O . LYS A 1 118 ? 10.496 1.208 2.344 1.00 79.75 118 LYS A O 1
ATOM 894 N N . GLU A 1 119 ? 9.004 -0.462 2.205 1.00 85.69 119 GLU A N 1
ATOM 895 C CA . GLU A 1 119 ? 9.546 -1.035 0.981 1.00 85.69 119 GLU A CA 1
ATOM 896 C C . GLU A 1 119 ? 8.730 -0.580 -0.224 1.00 85.69 119 GLU A C 1
ATOM 898 O O . GLU A 1 119 ? 7.516 -0.396 -0.139 1.00 85.69 119 GLU A O 1
ATOM 903 N N . ARG A 1 120 ? 9.421 -0.405 -1.345 1.00 86.94 120 ARG A N 1
ATOM 904 C CA . ARG A 1 120 ? 8.853 -0.118 -2.657 1.00 86.94 120 ARG A CA 1
ATOM 905 C C . ARG A 1 120 ? 9.363 -1.140 -3.657 1.00 86.94 120 ARG A C 1
ATOM 907 O O . ARG A 1 120 ? 10.476 -1.652 -3.525 1.00 86.94 120 ARG A O 1
ATOM 914 N N . ALA A 1 121 ? 8.528 -1.414 -4.649 1.00 89.81 121 ALA A N 1
ATOM 915 C CA . ALA A 1 121 ? 8.837 -2.287 -5.766 1.00 89.81 121 ALA A CA 1
ATOM 916 C C . ALA A 1 121 ? 9.063 -1.470 -7.046 1.00 89.81 121 ALA A C 1
ATOM 918 O O . ALA A 1 121 ? 8.306 -0.550 -7.343 1.00 89.81 121 ALA A O 1
ATOM 919 N N . GLU A 1 122 ? 10.072 -1.849 -7.825 1.00 89.75 122 GLU A N 1
ATOM 920 C CA . GLU A 1 122 ? 10.280 -1.413 -9.211 1.00 89.75 122 GLU A CA 1
ATOM 921 C C . GLU A 1 122 ? 10.528 -2.643 -10.099 1.00 89.75 122 GLU A C 1
ATOM 923 O O . GLU A 1 122 ? 11.013 -3.668 -9.622 1.00 89.75 122 GLU A O 1
ATOM 928 N N . LEU A 1 123 ? 10.253 -2.564 -11.404 1.00 90.69 123 LEU A N 1
ATOM 929 C CA . LEU A 1 123 ? 10.608 -3.648 -12.332 1.00 90.69 123 LEU A CA 1
ATOM 930 C C . LEU A 1 123 ? 12.127 -3.822 -12.434 1.00 90.69 123 LEU A C 1
ATOM 932 O O . LEU A 1 123 ? 12.888 -2.851 -12.429 1.00 90.69 123 LEU A O 1
ATOM 936 N N . ALA A 1 124 ? 12.570 -5.077 -12.541 1.00 87.75 124 ALA A N 1
ATOM 937 C CA . ALA A 1 124 ? 13.980 -5.391 -12.737 1.00 87.75 124 ALA A CA 1
ATOM 938 C C . ALA A 1 124 ? 14.419 -5.283 -14.206 1.00 87.75 124 ALA A C 1
ATOM 940 O O . ALA A 1 124 ? 15.595 -5.003 -14.453 1.00 87.75 124 ALA A O 1
ATOM 941 N N . THR A 1 125 ? 13.500 -5.522 -15.146 1.00 85.12 125 THR A N 1
ATOM 942 C CA . THR A 1 125 ? 13.735 -5.546 -16.597 1.00 85.12 125 THR A CA 1
ATOM 943 C C . THR A 1 125 ? 12.815 -4.570 -17.333 1.00 85.12 125 THR A C 1
ATOM 945 O O . THR A 1 125 ? 11.696 -4.309 -16.899 1.00 85.12 125 THR A O 1
ATOM 948 N N . ASP A 1 126 ? 13.278 -4.071 -18.484 1.00 84.38 126 ASP A N 1
ATOM 949 C CA . ASP A 1 126 ? 12.527 -3.162 -19.369 1.00 84.38 126 ASP A CA 1
ATOM 950 C C . ASP A 1 126 ? 11.649 -3.908 -20.405 1.00 84.38 126 ASP A C 1
ATOM 952 O O . ASP A 1 126 ? 11.181 -3.315 -21.381 1.00 84.38 126 ASP A O 1
ATOM 956 N N . GLU A 1 127 ? 11.439 -5.217 -20.219 1.00 86.44 127 GLU A N 1
ATOM 957 C CA . GLU A 1 127 ? 10.582 -6.053 -21.081 1.00 86.44 127 GLU A CA 1
ATOM 958 C C . GLU A 1 127 ? 9.111 -5.629 -20.993 1.00 86.44 127 GLU A C 1
ATOM 960 O O . GLU A 1 127 ? 8.375 -5.672 -21.983 1.00 86.44 127 GLU A O 1
ATOM 965 N N . TYR A 1 128 ? 8.702 -5.170 -19.811 1.00 88.88 128 TYR A N 1
ATOM 966 C CA . TYR A 1 128 ? 7.350 -4.725 -19.523 1.00 88.88 128 TYR A CA 1
ATOM 967 C C . TYR A 1 128 ? 7.349 -3.263 -19.089 1.00 88.88 128 TYR A C 1
ATOM 969 O O . TYR A 1 128 ? 8.232 -2.804 -18.367 1.00 88.88 128 TYR A O 1
ATOM 977 N N . ILE A 1 129 ? 6.323 -2.535 -19.512 1.00 89.81 129 ILE A N 1
ATOM 978 C CA . ILE A 1 129 ? 6.046 -1.163 -19.102 1.00 89.81 129 ILE A CA 1
ATOM 979 C C . ILE A 1 129 ? 4.831 -1.209 -18.171 1.00 89.81 129 ILE A C 1
ATOM 981 O O . ILE A 1 129 ? 3.771 -1.684 -18.586 1.00 89.81 129 ILE A O 1
ATOM 985 N N . PRO A 1 130 ? 4.945 -0.731 -16.923 1.00 90.88 130 PRO A N 1
ATOM 986 C CA . PRO A 1 130 ? 3.815 -0.687 -16.015 1.00 90.88 130 PRO A CA 1
ATOM 987 C C . PRO A 1 130 ? 2.884 0.465 -16.381 1.00 90.88 130 PRO A C 1
ATOM 989 O O . PRO A 1 130 ? 3.331 1.565 -16.708 1.00 90.88 130 PRO A O 1
ATOM 992 N N . LEU A 1 131 ? 1.577 0.218 -16.306 1.00 88.56 131 LEU A N 1
ATOM 993 C CA . LEU A 1 131 ? 0.566 1.259 -16.507 1.00 88.56 131 LEU A CA 1
ATOM 994 C C . LEU A 1 131 ? 0.418 2.169 -15.279 1.00 88.56 131 LEU A C 1
ATOM 996 O O . LEU A 1 131 ? 0.042 3.332 -15.422 1.00 88.56 131 LEU A O 1
ATOM 1000 N N . SER A 1 132 ? 0.724 1.664 -14.080 1.00 86.50 132 SER A N 1
ATOM 1001 C CA . SER A 1 132 ? 0.751 2.447 -12.844 1.00 86.50 132 SER A CA 1
ATOM 1002 C C . SER A 1 132 ? 2.177 2.872 -12.484 1.00 86.50 132 SER A C 1
ATOM 1004 O O . SER A 1 132 ? 3.132 2.117 -12.641 1.00 86.50 132 SER A O 1
ATOM 1006 N N . ALA A 1 133 ? 2.323 4.088 -11.950 1.00 83.56 133 ALA A N 1
ATOM 1007 C CA . ALA A 1 133 ? 3.608 4.573 -11.437 1.00 83.56 133 ALA A CA 1
ATOM 1008 C C . ALA A 1 133 ? 3.988 3.939 -10.085 1.00 83.56 133 ALA A C 1
ATOM 1010 O O . ALA A 1 133 ? 5.162 3.901 -9.727 1.00 83.56 133 ALA A O 1
ATOM 1011 N N . VAL A 1 134 ? 2.993 3.454 -9.337 1.00 86.00 134 VAL A N 1
ATOM 1012 C CA . VAL A 1 134 ? 3.155 2.850 -8.011 1.00 86.00 134 VAL A CA 1
ATOM 1013 C C . VAL A 1 134 ? 2.877 1.351 -8.108 1.00 86.00 134 VAL A C 1
ATOM 1015 O O . VAL A 1 134 ? 1.860 0.939 -8.676 1.00 86.00 134 VAL A O 1
ATOM 1018 N N . PHE A 1 135 ? 3.774 0.544 -7.539 1.00 87.81 135 PHE A N 1
ATOM 1019 C CA . PHE A 1 135 ? 3.637 -0.910 -7.446 1.00 87.81 135 PHE A CA 1
ATOM 1020 C C . PHE A 1 135 ? 2.978 -1.291 -6.119 1.00 87.81 135 PHE A C 1
ATOM 1022 O O . PHE A 1 135 ? 3.645 -1.658 -5.155 1.00 87.81 135 PHE A O 1
ATOM 1029 N N . GLU A 1 136 ? 1.651 -1.190 -6.072 1.00 85.19 136 GLU A N 1
ATOM 1030 C CA . GLU A 1 136 ? 0.820 -1.616 -4.944 1.00 85.19 136 GLU A CA 1
ATOM 1031 C C . GLU A 1 136 ? -0.373 -2.427 -5.461 1.00 85.19 136 GLU A C 1
ATOM 1033 O O . GLU A 1 136 ? -1.060 -2.009 -6.391 1.00 85.19 136 GLU A O 1
ATOM 1038 N N . GLY A 1 137 ? -0.665 -3.568 -4.838 1.00 87.50 137 GLY A N 1
ATOM 1039 C CA . GLY A 1 137 ? -1.808 -4.398 -5.207 1.00 87.50 137 GLY A CA 1
ATOM 1040 C C . GLY A 1 137 ? -1.618 -5.062 -6.568 1.00 87.50 137 GLY A C 1
ATOM 1041 O O . GLY A 1 137 ? -0.631 -5.761 -6.795 1.00 87.50 137 GLY A O 1
ATOM 1042 N N . VAL A 1 138 ? -2.586 -4.869 -7.462 1.00 89.06 138 VAL A N 1
ATOM 1043 C CA . VAL A 1 138 ? -2.558 -5.425 -8.818 1.00 89.06 138 VAL A CA 1
ATOM 1044 C C . VAL A 1 138 ? -1.989 -4.384 -9.775 1.00 89.06 138 VAL A C 1
ATOM 1046 O O . VAL A 1 138 ? -2.545 -3.297 -9.917 1.00 89.06 138 VAL A O 1
ATOM 1049 N N . VAL A 1 139 ? -0.895 -4.732 -10.445 1.00 91.19 139 VAL A N 1
ATOM 1050 C CA . VAL A 1 139 ? -0.207 -3.885 -11.418 1.00 91.19 139 VAL A CA 1
ATOM 1051 C C . VAL A 1 139 ? -0.369 -4.497 -12.799 1.00 91.19 139 VAL A C 1
ATOM 1053 O O . VAL A 1 139 ? 0.027 -5.639 -13.028 1.00 91.19 139 VAL A O 1
ATOM 1056 N N . ILE A 1 140 ? -0.935 -3.725 -13.724 1.00 93.00 140 ILE A N 1
ATOM 1057 C CA . ILE A 1 140 ? -1.072 -4.141 -15.118 1.00 93.00 140 ILE A CA 1
ATOM 1058 C C . ILE A 1 140 ? 0.200 -3.750 -15.867 1.00 93.00 140 ILE A C 1
ATOM 1060 O O . ILE A 1 140 ? 0.636 -2.592 -15.839 1.00 93.00 140 ILE A O 1
ATOM 1064 N N . LEU A 1 141 ? 0.788 -4.737 -16.525 1.00 92.12 141 LEU A N 1
ATOM 1065 C CA . LEU A 1 141 ? 1.991 -4.623 -17.321 1.00 92.12 141 LEU A CA 1
ATOM 1066 C C . LEU A 1 141 ? 1.632 -4.727 -18.801 1.00 92.12 141 LEU A C 1
ATOM 1068 O O . LEU A 1 141 ? 0.854 -5.582 -19.204 1.00 92.12 141 LEU A O 1
ATOM 1072 N N . ARG A 1 142 ? 2.229 -3.853 -19.609 1.00 91.00 142 ARG A N 1
ATOM 1073 C CA . ARG A 1 142 ? 2.175 -3.899 -21.069 1.00 91.00 142 ARG A CA 1
ATOM 1074 C C . ARG A 1 142 ? 3.512 -4.381 -21.596 1.00 91.00 142 ARG A C 1
ATOM 1076 O O . ARG A 1 142 ? 4.554 -3.874 -21.180 1.00 91.00 142 ARG A O 1
ATOM 1083 N N . LYS A 1 143 ? 3.506 -5.296 -22.561 1.00 88.69 143 LYS A N 1
ATOM 1084 C CA . LYS A 1 143 ? 4.738 -5.703 -23.241 1.00 88.69 143 LYS A CA 1
ATOM 1085 C C . LYS A 1 143 ? 5.351 -4.530 -24.010 1.00 88.69 143 LYS A C 1
ATOM 1087 O O . LYS A 1 143 ? 4.666 -3.838 -24.761 1.00 88.69 143 LYS A O 1
ATOM 1092 N N . ASN A 1 144 ? 6.645 -4.302 -23.826 1.00 88.31 144 ASN A N 1
ATOM 1093 C CA . ASN A 1 144 ? 7.349 -3.206 -24.474 1.00 88.31 144 ASN A CA 1
ATOM 1094 C C . ASN A 1 144 ? 7.646 -3.545 -25.953 1.00 88.31 144 ASN A C 1
ATOM 1096 O O . ASN A 1 144 ? 8.387 -4.494 -26.215 1.00 88.31 144 ASN A O 1
ATOM 1100 N N . PRO A 1 145 ? 7.130 -2.776 -26.934 1.00 83.38 145 PRO A N 1
ATOM 1101 C CA . PRO A 1 145 ? 7.381 -3.032 -28.355 1.00 83.38 145 PRO A CA 1
ATOM 1102 C C . PRO A 1 145 ? 8.820 -2.716 -28.791 1.00 83.38 145 PRO A C 1
ATOM 1104 O O . PRO A 1 145 ? 9.251 -3.171 -29.846 1.00 83.38 145 PRO A O 1
ATOM 1107 N N . SER A 1 146 ? 9.569 -1.937 -28.005 1.00 81.88 146 SER A N 1
ATOM 1108 C CA . SER A 1 146 ? 10.960 -1.563 -28.294 1.00 81.88 146 SER A CA 1
ATOM 1109 C C . SER A 1 146 ? 11.984 -2.441 -27.572 1.00 81.88 146 SER A C 1
ATOM 1111 O O . SER A 1 146 ? 13.181 -2.166 -27.643 1.00 81.88 146 SER A O 1
ATOM 1113 N N . TYR A 1 147 ? 11.537 -3.473 -26.853 1.00 80.06 147 TYR A N 1
ATOM 1114 C CA . TYR A 1 147 ? 12.436 -4.354 -26.123 1.00 80.06 147 TYR A CA 1
ATOM 1115 C C . TYR A 1 147 ? 13.155 -5.308 -27.078 1.00 80.06 147 TYR A C 1
ATOM 1117 O O . TYR A 1 147 ? 12.533 -6.145 -27.733 1.00 80.06 147 TYR A O 1
ATOM 1125 N N . VAL A 1 148 ? 14.480 -5.190 -27.131 1.00 77.94 148 VAL A N 1
ATOM 1126 C CA . VAL A 1 148 ? 15.348 -6.142 -27.823 1.00 77.94 148 VAL A CA 1
ATOM 1127 C C . VAL A 1 148 ? 15.894 -7.106 -26.768 1.00 77.94 148 VAL A C 1
ATOM 1129 O O . VAL A 1 148 ? 16.554 -6.642 -25.832 1.00 77.94 148 VAL A O 1
ATOM 1132 N N . PRO A 1 149 ? 15.624 -8.422 -26.871 1.00 76.75 149 PRO A N 1
ATOM 1133 C CA . PRO A 1 149 ? 16.210 -9.397 -25.964 1.00 76.75 149 PRO A CA 1
ATOM 1134 C C . PRO A 1 149 ? 17.739 -9.301 -26.027 1.00 76.75 149 PRO A C 1
ATOM 1136 O O . PRO A 1 149 ? 18.279 -9.209 -27.133 1.00 76.75 149 PRO A O 1
ATOM 1139 N N . PRO A 1 150 ? 18.457 -9.326 -24.892 1.00 70.19 150 PRO A N 1
ATOM 1140 C CA . PRO A 1 150 ? 19.907 -9.438 -24.932 1.00 70.19 150 PRO A CA 1
ATOM 1141 C C . PRO A 1 150 ? 20.265 -10.736 -25.667 1.00 70.19 150 PRO A C 1
ATOM 1143 O O . PRO A 1 150 ? 19.782 -11.808 -25.297 1.00 70.19 150 PRO A O 1
ATOM 1146 N N . GLU A 1 151 ? 21.057 -10.635 -26.740 1.00 58.16 151 GLU A N 1
ATOM 1147 C CA . GLU A 1 151 ? 21.536 -11.800 -27.487 1.00 58.16 151 GLU A CA 1
ATOM 1148 C C . GLU A 1 151 ? 22.186 -12.790 -26.514 1.00 58.16 151 GLU A C 1
ATOM 1150 O O . GLU A 1 151 ? 23.041 -12.428 -25.704 1.00 58.16 151 GLU A O 1
ATOM 1155 N N . SER A 1 152 ? 21.749 -14.049 -26.565 1.00 47.03 152 SER A N 1
ATOM 1156 C CA . SER A 1 152 ? 22.312 -15.115 -25.747 1.00 47.03 152 SER A CA 1
ATOM 1157 C C . SER A 1 152 ? 23.734 -15.408 -26.228 1.00 47.03 152 SER A C 1
ATOM 1159 O O . SER A 1 152 ? 23.929 -16.217 -27.140 1.00 47.03 152 SER A O 1
ATOM 1161 N N . THR A 1 153 ? 24.732 -14.755 -25.641 1.00 42.06 153 THR A N 1
ATOM 1162 C CA . THR A 1 153 ? 26.123 -15.184 -25.787 1.00 42.06 153 THR A CA 1
ATOM 1163 C C . THR A 1 153 ? 26.234 -16.571 -25.157 1.00 42.06 153 THR A C 1
ATOM 1165 O O . THR A 1 153 ? 26.158 -16.712 -23.936 1.00 42.06 153 THR A O 1
ATOM 1168 N N . LYS A 1 154 ? 26.296 -17.592 -26.017 1.00 37.19 154 LYS A N 1
ATOM 1169 C CA . LYS A 1 154 ? 26.667 -18.962 -25.653 1.00 37.19 154 LYS A CA 1
ATOM 1170 C C . LYS A 1 154 ? 28.119 -19.022 -25.199 1.00 37.19 154 LYS A C 1
ATOM 1172 O O . LYS A 1 154 ? 28.931 -18.252 -25.759 1.00 37.19 154 LYS A O 1
#

Sequence (154 aa):
VVDSPLIISSLSFSGLVTFDPFHSDRFLLNLPALSGLLVVMIAALDMKGTILKKTHFLLFYLALAVKPRMVYCVDENLEPLAVTVRVGTAVDTVGQAGRPKTITGFQTHTSPVLLGAKERAELATDEYIPLSAVFEGVVILRKNPSYVPPESTK

InterPro domains:
  IPR041433 26S proteasome non-ATPase regulatory subunit RPN1, C-terminal [PF18051] (94-147)

Organism: NCBI:txid31354

Radius of gyration: 19.8 Å; chains: 1; bounding box: 50×35×58 Å